Protein AF-A0A3L6QZG8-F1 (afdb_monomer)

Radius of gyration: 16.77 Å; Cα contacts (8 Å, |Δi|>4): 216; chains: 1; bounding box: 35×37×47 Å

Organism: Panicum miliaceum (NCBI:txid4540)

Secondary structure (DSSP, 8-state):
---SEEEETTEEEESS--B-----TT--EEEE---TT-TTHHHHHHHHHTT-TT--EEEETT----HHHHHHHHHHHHH-SS--EEEEEPP----TT-S-TT-PPPPPHHHHHHHHHHTTTT-TTS-S-EEEEESSPPP--HHHHHH-HHHHHHGGGGB---

Sequence (162 aa):
MNFHKIEIGETIFTDHPIIVKTLMPSLKTLAIEVSYTYEGYIDWIIQLLNLFPCLEALYIRVYRGHEWQHEMAKFLHGRSRVLKAMEFHRMRESDGGAKDHTITKPPSVEWVRKQQELLCLDSRASKDARFLFFRGQLPCNHWNICHHEWYTRKYYDEIYEV

Nearest PDB structures (foldseek):
  4k17-assembly1_A  TM=5.781E-01  e=5.509E+00  Mus musculus
  5ume-assembly2_B  TM=5.005E-01  e=8.728E+00  Haemophilus influenzae Rd KW20
  7sab-assembly1_B  TM=3.152E-01  e=9.955E+00  Rattus norvegicus

InterPro domains:
  IPR055411 F-box/LRR-repeat protein 15/At3g58940/PEG3-like, LRR domain [PF24758] (2-60)

Foldseek 3Di:
DDCQWDDDPNWIDGPDPTDDPAADQVAAEDEDEDDPPDLVCLVVVVSVVRSHLNHQEYEYQADPLDPSVLVSLLVCQVRHPRHQEYEYHHDQDPPVDDPDSDDRFFDDLVVVVVSCVSNVVVPPPRNNHDYWYFRHGDDPDPCCVPPPVVCVVCVCVRTDPD

pLDDT: mean 72.07, std 13.12, range [33.66, 89.12]

Mean predicted aligned error: 10.44 Å

Structure (mmCIF, N/CA/C/O backbone):
data_AF-A0A3L6QZG8-F1
#
_entry.id   AF-A0A3L6QZG8-F1
#
loop_
_atom_site.group_PDB
_atom_site.id
_atom_site.type_symbol
_atom_site.label_atom_id
_atom_site.label_alt_id
_atom_site.label_comp_id
_atom_site.label_asym_id
_atom_site.label_entity_id
_atom_site.label_seq_id
_atom_site.pdbx_PDB_ins_code
_atom_site.Cartn_x
_atom_site.Cartn_y
_atom_site.Cartn_z
_atom_site.occupancy
_atom_site.B_iso_or_equiv
_atom_site.auth_seq_id
_atom_site.auth_comp_id
_atom_site.auth_asym_id
_atom_site.auth_atom_id
_atom_site.pdbx_PDB_model_num
ATOM 1 N N . MET A 1 1 ? -6.869 18.173 -10.864 1.00 33.66 1 MET A N 1
ATOM 2 C CA . MET A 1 1 ? -8.013 18.016 -9.940 1.00 33.66 1 MET A CA 1
ATOM 3 C C . MET A 1 1 ? -7.554 18.571 -8.600 1.00 33.66 1 MET A C 1
ATOM 5 O O . MET A 1 1 ? -6.630 18.003 -8.042 1.00 33.66 1 MET A O 1
ATOM 9 N N . ASN A 1 2 ? -8.087 19.713 -8.153 1.00 41.22 2 ASN A N 1
ATOM 10 C CA . ASN A 1 2 ? -7.783 20.268 -6.829 1.00 41.22 2 ASN A CA 1
ATOM 11 C C . ASN A 1 2 ? -8.898 19.840 -5.877 1.00 41.22 2 ASN A C 1
ATOM 13 O O . ASN A 1 2 ? -10.003 20.380 -5.926 1.00 41.22 2 ASN A O 1
ATOM 17 N N . PHE A 1 3 ? -8.631 18.827 -5.060 1.00 52.88 3 PHE A N 1
ATOM 18 C CA . PHE A 1 3 ? -9.560 18.397 -4.024 1.00 52.88 3 PHE A CA 1
ATOM 19 C C . PHE A 1 3 ? -9.289 19.209 -2.756 1.00 52.88 3 PHE A C 1
ATOM 21 O O . PHE A 1 3 ? -8.542 18.772 -1.895 1.00 52.88 3 PHE A O 1
ATOM 28 N N . HIS A 1 4 ? -9.904 20.387 -2.641 1.00 59.03 4 HIS A N 1
ATOM 29 C CA . HIS A 1 4 ? -9.820 21.212 -1.422 1.00 59.03 4 HIS A CA 1
ATOM 30 C C . HIS A 1 4 ? -10.623 20.627 -0.248 1.00 59.03 4 HIS A C 1
ATOM 32 O O . HIS A 1 4 ? -10.534 21.109 0.884 1.00 59.03 4 HIS A O 1
ATOM 38 N N . LYS A 1 5 ? -11.460 19.615 -0.526 1.00 65.69 5 LYS A N 1
ATOM 39 C 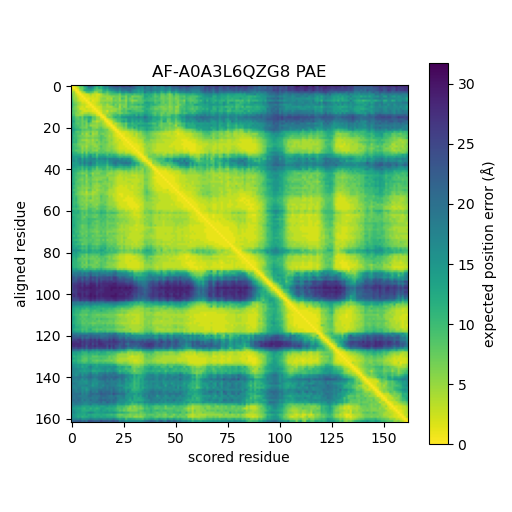CA . LYS A 1 5 ? -12.284 18.937 0.467 1.00 65.69 5 LYS A CA 1
ATOM 40 C C . LYS A 1 5 ? -12.608 17.504 0.048 1.00 65.69 5 LYS A C 1
ATOM 42 O O . LYS A 1 5 ? -13.112 17.293 -1.054 1.00 65.69 5 LYS A O 1
ATOM 47 N N . ILE A 1 6 ? -12.372 16.541 0.932 1.00 70.12 6 ILE A N 1
ATOM 48 C CA . ILE A 1 6 ? -12.942 15.186 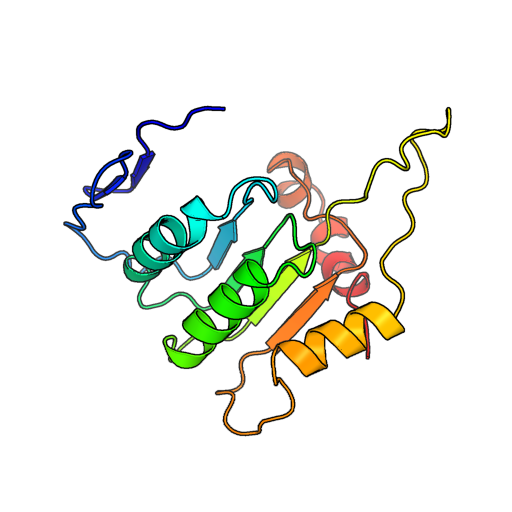0.856 1.00 70.12 6 ILE A CA 1
ATOM 49 C C . ILE A 1 6 ? -13.739 14.971 2.145 1.00 70.12 6 ILE A C 1
ATOM 51 O O . ILE A 1 6 ? -13.338 15.449 3.203 1.00 70.12 6 ILE A O 1
ATOM 55 N N . GLU A 1 7 ? -14.878 14.290 2.076 1.00 69.06 7 GLU A N 1
ATOM 56 C CA . GLU A 1 7 ? -15.676 13.931 3.252 1.00 69.06 7 GLU A CA 1
ATOM 57 C C . GLU A 1 7 ? -15.919 12.426 3.246 1.00 69.06 7 GLU A C 1
ATOM 59 O O . GLU A 1 7 ? -16.366 11.867 2.242 1.00 69.06 7 GLU A O 1
ATOM 64 N N . ILE A 1 8 ? -15.598 11.762 4.355 1.00 70.38 8 ILE A N 1
ATOM 65 C CA . ILE A 1 8 ? -15.866 10.337 4.547 1.00 70.38 8 ILE A CA 1
ATOM 66 C C . ILE A 1 8 ? -16.467 10.161 5.943 1.00 70.38 8 ILE A C 1
ATOM 68 O O . ILE A 1 8 ? -15.789 10.344 6.956 1.00 70.38 8 ILE A O 1
ATOM 72 N N . GLY A 1 9 ? -17.757 9.819 5.999 1.00 72.44 9 GLY A N 1
ATOM 73 C CA . GLY A 1 9 ? -18.514 9.851 7.251 1.00 72.44 9 GLY A CA 1
ATOM 74 C C . GLY A 1 9 ? -18.550 11.273 7.818 1.00 72.44 9 GLY A C 1
ATOM 75 O O . GLY A 1 9 ? -18.876 12.213 7.102 1.00 72.44 9 GLY A O 1
ATOM 76 N N . GLU A 1 10 ? -18.177 11.436 9.086 1.00 73.62 10 GLU A N 1
ATOM 77 C CA . GLU A 1 10 ? -18.061 12.753 9.734 1.00 73.62 10 GLU A CA 1
ATOM 78 C C . GLU A 1 10 ? -16.643 13.349 9.642 1.00 73.62 10 GLU A C 1
ATOM 80 O O . GLU A 1 10 ? -16.384 14.438 10.165 1.00 73.62 10 GLU A O 1
ATOM 85 N N . THR A 1 11 ? -15.708 12.639 8.999 1.00 68.44 11 THR A N 1
ATOM 86 C CA . THR A 1 11 ? -14.328 13.098 8.822 1.00 68.44 11 THR A CA 1
ATOM 87 C C . THR A 1 11 ? -14.220 13.958 7.570 1.00 68.44 11 THR A C 1
ATOM 89 O O . THR A 1 11 ? -14.585 13.537 6.471 1.00 68.44 11 THR A O 1
ATOM 92 N N . ILE A 1 12 ? -13.669 15.160 7.744 1.00 69.69 12 ILE A N 1
ATOM 93 C CA . ILE A 1 12 ? -13.458 16.135 6.675 1.00 69.69 12 ILE A CA 1
ATOM 94 C C . ILE A 1 12 ? -11.956 16.304 6.464 1.00 69.69 12 ILE A C 1
ATOM 96 O O . ILE A 1 12 ? -11.224 16.682 7.379 1.00 69.69 12 ILE A O 1
ATOM 100 N N . PHE A 1 13 ? -11.512 16.058 5.239 1.00 68.38 13 PHE A N 1
ATOM 101 C CA . PHE A 1 13 ? -10.160 16.323 4.775 1.00 68.38 13 PHE A CA 1
ATOM 102 C C . PHE A 1 13 ? -10.160 17.673 4.085 1.00 68.38 13 PHE A C 1
ATOM 104 O O . PHE A 1 13 ? -10.969 17.887 3.187 1.00 68.38 13 PHE A O 1
ATOM 111 N N . THR A 1 14 ? -9.264 18.563 4.477 1.00 69.38 14 THR A N 1
ATOM 112 C CA . THR A 1 14 ? -9.048 19.856 3.822 1.00 69.38 14 THR A CA 1
ATOM 113 C C . THR A 1 14 ? -7.553 20.049 3.583 1.00 69.38 14 THR A C 1
ATOM 115 O O . THR A 1 14 ? -6.748 19.203 3.970 1.00 69.38 14 THR A O 1
ATOM 118 N N . ASP A 1 15 ? -7.169 21.177 2.988 1.00 60.91 15 ASP A N 1
ATOM 119 C CA . ASP A 1 15 ? -5.760 21.575 2.824 1.00 60.91 15 ASP A CA 1
ATOM 120 C C . ASP A 1 15 ? -5.053 21.891 4.170 1.00 60.91 15 ASP A C 1
ATOM 122 O O . ASP A 1 15 ? -3.897 22.299 4.195 1.00 60.91 15 ASP A O 1
ATOM 126 N N . HIS A 1 16 ? -5.768 21.781 5.293 1.00 62.59 16 HIS A N 1
ATOM 127 C CA . HIS A 1 16 ? -5.350 22.117 6.659 1.00 62.59 16 HIS A CA 1
ATOM 128 C C . HIS A 1 16 ? -5.376 20.834 7.523 1.00 62.59 16 HIS A C 1
ATOM 130 O O . HIS A 1 16 ? -5.793 19.789 7.017 1.00 62.59 16 HIS A O 1
ATOM 136 N N . PRO A 1 17 ? -4.938 20.846 8.804 1.00 62.25 17 PRO A N 1
ATOM 137 C CA . PRO A 1 17 ? -4.858 19.625 9.608 1.00 62.25 17 PRO A CA 1
ATOM 138 C C . PRO A 1 17 ? -6.173 18.841 9.581 1.00 62.25 17 PRO A C 1
ATOM 140 O O . PRO A 1 17 ? -7.235 19.400 9.867 1.00 62.25 17 PRO A O 1
ATOM 143 N N . ILE A 1 18 ? -6.103 17.552 9.235 1.00 63.62 18 ILE A N 1
ATOM 144 C CA . ILE A 1 18 ? -7.292 16.704 9.146 1.00 63.62 18 ILE A CA 1
ATOM 145 C C . ILE A 1 18 ? -7.864 16.537 10.553 1.00 63.62 18 ILE A C 1
ATOM 147 O O . ILE A 1 18 ? -7.201 16.034 11.462 1.00 63.62 18 ILE A O 1
ATOM 151 N N . ILE A 1 19 ? -9.124 16.934 10.730 1.00 65.75 19 ILE A N 1
ATOM 152 C CA . ILE A 1 19 ? -9.849 16.712 11.980 1.00 65.75 19 ILE A CA 1
ATOM 153 C C . ILE A 1 19 ? -10.565 15.369 11.865 1.00 65.75 19 ILE A C 1
ATOM 155 O O . ILE A 1 19 ? -11.664 15.265 11.317 1.00 65.75 19 ILE A O 1
ATOM 159 N N . VAL A 1 20 ? -9.923 14.332 12.395 1.00 65.25 20 VAL A N 1
ATOM 160 C CA . VAL A 1 20 ? -10.507 12.994 12.511 1.00 65.25 20 VAL A CA 1
ATOM 161 C C . VAL A 1 20 ? -11.540 12.990 13.633 1.00 65.25 20 VAL A C 1
ATOM 163 O O . VAL A 1 20 ? -11.179 13.087 14.804 1.00 65.25 20 VAL A O 1
ATOM 166 N N . LYS A 1 21 ? -12.823 12.854 13.288 1.00 70.62 21 LYS A N 1
ATOM 167 C CA . LYS A 1 21 ? -13.908 12.724 14.279 1.00 70.62 21 LYS A CA 1
ATOM 168 C C . LYS A 1 21 ? -14.350 11.282 14.489 1.00 70.62 21 LYS A C 1
ATOM 170 O O . LYS A 1 21 ? -14.787 10.926 15.579 1.00 70.62 21 LYS A O 1
ATOM 175 N N . THR A 1 22 ? -14.185 10.442 13.469 1.00 75.56 22 THR A N 1
ATOM 176 C CA . THR A 1 22 ? -14.677 9.064 13.486 1.00 75.56 22 THR A CA 1
ATOM 177 C C . THR A 1 22 ? -13.658 8.141 12.833 1.00 75.56 22 THR A C 1
ATOM 179 O O . THR A 1 22 ? -13.228 8.375 11.703 1.00 75.56 22 THR A O 1
ATOM 182 N N . LEU A 1 23 ? -13.283 7.072 13.539 1.00 82.38 23 LEU A N 1
ATOM 183 C CA . LEU A 1 23 ? -12.534 5.963 12.951 1.00 82.38 23 LEU A CA 1
ATOM 184 C C . LEU A 1 23 ? -13.472 5.087 12.117 1.00 82.38 23 LEU A C 1
ATOM 186 O O . LEU A 1 23 ? -14.636 4.897 12.461 1.00 82.38 23 LEU A O 1
ATOM 190 N N . MET A 1 24 ? -12.942 4.491 11.057 1.00 81.69 24 MET A N 1
ATOM 191 C CA . MET A 1 24 ? -13.666 3.608 10.148 1.00 81.69 24 MET A CA 1
ATOM 192 C C . MET A 1 24 ? -13.058 2.200 10.167 1.00 81.69 24 MET A C 1
ATOM 194 O O . MET A 1 24 ? -12.350 1.808 9.237 1.00 81.69 24 MET A O 1
ATOM 198 N N . PRO A 1 25 ? -13.330 1.401 11.216 1.00 84.31 25 PRO A N 1
ATOM 199 C CA . PRO A 1 25 ? -12.797 0.044 11.339 1.00 84.31 25 PRO A CA 1
ATOM 200 C C . PRO A 1 25 ? -13.397 -0.940 10.321 1.00 84.31 25 PRO A C 1
ATOM 202 O O . PRO A 1 25 ? -12.889 -2.043 10.157 1.00 84.31 25 PRO A O 1
ATOM 205 N N . SER A 1 26 ? -14.480 -0.574 9.632 1.00 85.56 26 SER A N 1
ATOM 206 C CA . SER A 1 26 ? -15.094 -1.413 8.599 1.00 85.56 26 SER A CA 1
ATOM 207 C C . SER A 1 26 ? -14.317 -1.419 7.280 1.00 85.56 26 SER A C 1
ATOM 209 O O . SER A 1 26 ? -14.479 -2.355 6.495 1.00 85.56 26 SER A O 1
ATOM 211 N N . LEU A 1 27 ? -13.474 -0.411 7.019 1.00 85.81 27 LEU A N 1
ATOM 212 C CA . LEU A 1 27 ? -12.708 -0.347 5.779 1.00 85.81 27 LEU A CA 1
ATOM 213 C C . LEU A 1 27 ? -11.483 -1.265 5.860 1.00 85.81 27 LEU A C 1
ATOM 215 O O . LEU A 1 27 ? -10.532 -1.002 6.593 1.00 85.81 27 LEU A O 1
ATOM 219 N N . LYS A 1 28 ? -11.509 -2.334 5.062 1.00 88.00 28 LYS A N 1
ATOM 220 C CA . LYS A 1 28 ? -10.435 -3.336 4.992 1.00 88.00 28 LYS A CA 1
ATOM 221 C C . LYS A 1 28 ? -9.532 -3.182 3.778 1.00 88.00 28 LYS A C 1
ATOM 223 O O . LYS A 1 28 ? -8.380 -3.600 3.823 1.00 88.00 28 LYS A O 1
ATOM 228 N N . THR A 1 29 ? -10.049 -2.578 2.716 1.00 87.38 29 THR A N 1
ATOM 229 C CA . THR A 1 29 ? -9.365 -2.443 1.435 1.00 87.38 29 THR A CA 1
ATOM 230 C C . THR A 1 29 ? -9.431 -0.997 0.986 1.00 87.38 29 THR A C 1
ATOM 232 O O . THR A 1 29 ? -10.515 -0.418 0.926 1.00 87.38 29 THR A O 1
ATOM 235 N N . LEU A 1 30 ? -8.277 -0.427 0.656 1.00 86.12 30 LEU A N 1
ATOM 236 C CA . LEU A 1 30 ? -8.166 0.930 0.140 1.00 86.12 30 LEU A CA 1
ATOM 237 C C . LEU A 1 30 ? -7.305 0.921 -1.119 1.00 86.12 30 LEU A C 1
ATOM 239 O O . LEU A 1 30 ? -6.208 0.372 -1.113 1.00 86.12 30 LEU A O 1
AT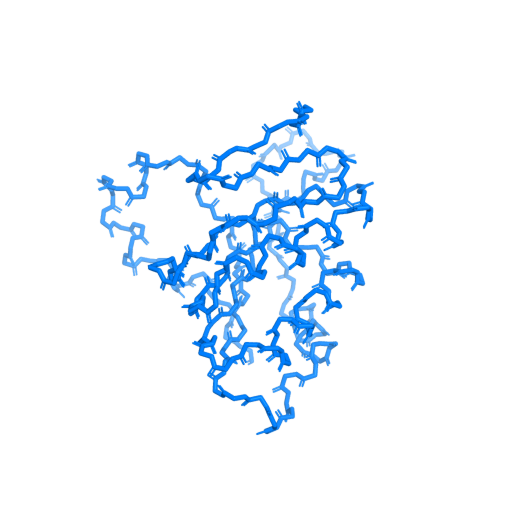OM 243 N N . ALA A 1 31 ? -7.782 1.562 -2.180 1.00 84.44 31 ALA A N 1
ATOM 244 C CA . ALA A 1 31 ? -6.979 1.852 -3.358 1.00 84.44 31 ALA A CA 1
ATOM 245 C C . ALA A 1 31 ? -6.731 3.356 -3.445 1.00 84.44 31 ALA A C 1
ATOM 247 O O . ALA A 1 31 ? -7.675 4.141 -3.373 1.00 84.44 31 ALA A O 1
ATOM 248 N N . ILE A 1 32 ? -5.468 3.748 -3.605 1.00 80.00 32 ILE A N 1
ATOM 249 C CA . ILE A 1 32 ? -5.055 5.141 -3.744 1.00 80.00 32 ILE A CA 1
ATOM 250 C C . ILE A 1 32 ? -4.308 5.359 -5.055 1.00 80.00 32 ILE A C 1
ATOM 252 O O . ILE A 1 32 ? -3.463 4.568 -5.486 1.00 80.00 32 ILE A O 1
ATOM 256 N N . GLU A 1 33 ? -4.617 6.483 -5.681 1.00 78.56 33 GLU A N 1
ATOM 257 C CA . GLU A 1 33 ? -3.831 7.065 -6.753 1.00 78.56 33 GLU A CA 1
ATOM 258 C C . GLU A 1 33 ? -3.245 8.364 -6.228 1.00 78.56 33 GLU A C 1
ATOM 260 O O . GLU A 1 33 ? -3.974 9.248 -5.786 1.00 78.56 33 GLU A O 1
ATOM 265 N N . VAL A 1 34 ? -1.922 8.453 -6.235 1.00 69.31 34 VAL A N 1
ATOM 266 C CA . VAL A 1 34 ? -1.203 9.603 -5.699 1.00 69.31 34 VAL A CA 1
ATOM 267 C C . VAL A 1 34 ? -0.379 10.184 -6.831 1.00 69.31 34 VAL A C 1
ATOM 269 O O . VAL A 1 34 ? 0.335 9.451 -7.520 1.00 69.31 34 VAL A O 1
ATOM 272 N N . SER A 1 35 ? -0.488 11.496 -7.031 1.00 67.50 35 SER A N 1
ATOM 273 C CA . SER A 1 35 ? 0.333 12.183 -8.020 1.00 67.50 35 SER A CA 1
ATOM 274 C C . SER A 1 35 ? 1.804 12.080 -7.624 1.00 67.50 35 SER A C 1
ATOM 276 O O . SER A 1 35 ? 2.187 12.479 -6.530 1.00 67.50 35 SER A O 1
ATOM 278 N N . TYR A 1 36 ? 2.641 11.574 -8.527 1.00 58.31 36 TYR A N 1
ATOM 279 C CA . TYR A 1 36 ? 4.081 11.408 -8.306 1.00 58.31 36 TYR A CA 1
ATOM 280 C C . TYR A 1 36 ? 4.862 12.733 -8.345 1.00 58.31 36 TYR A C 1
ATOM 282 O O . TYR A 1 36 ? 6.065 12.743 -8.113 1.00 58.31 36 TYR A O 1
ATOM 290 N N . THR A 1 37 ? 4.191 13.843 -8.659 1.00 56.88 37 THR A N 1
ATOM 291 C CA . THR A 1 37 ? 4.810 15.157 -8.869 1.00 56.88 37 THR A CA 1
ATOM 292 C C . THR A 1 37 ? 4.903 16.024 -7.613 1.00 56.88 37 THR A C 1
ATOM 294 O O . THR A 1 37 ? 5.458 17.114 -7.697 1.00 56.88 37 THR A O 1
ATOM 297 N N . TYR A 1 38 ? 4.359 15.589 -6.470 1.00 59.41 38 TYR A N 1
ATOM 298 C CA . TYR A 1 38 ? 4.304 16.398 -5.247 1.00 59.41 38 TYR A CA 1
ATOM 299 C C . TYR A 1 38 ? 4.541 15.541 -3.997 1.00 59.41 38 TYR A C 1
ATOM 301 O O . TYR A 1 38 ? 3.756 14.651 -3.683 1.00 59.41 38 TYR A O 1
ATOM 309 N N . GLU A 1 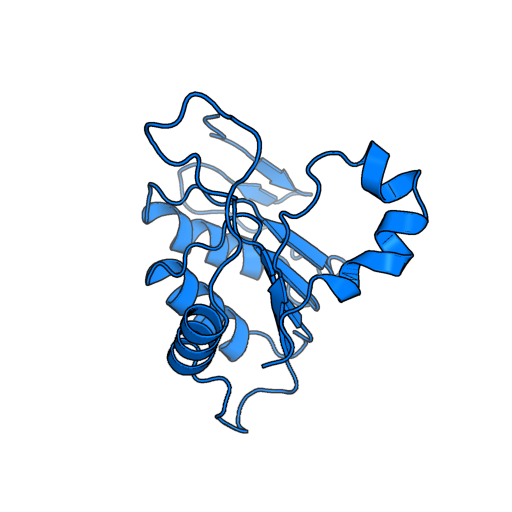39 ? 5.604 15.841 -3.252 1.00 57.75 39 GLU A N 1
ATOM 310 C CA . GLU A 1 39 ? 5.969 15.140 -2.007 1.00 57.75 39 GLU A CA 1
ATOM 311 C C . GLU A 1 39 ? 5.047 15.489 -0.823 1.00 57.75 39 GLU A C 1
ATOM 313 O O . GLU A 1 39 ? 4.968 14.743 0.150 1.00 57.75 39 GLU A O 1
ATOM 318 N N . GLY A 1 40 ? 4.277 16.579 -0.921 1.00 65.12 40 GLY A N 1
ATOM 319 C CA . GLY A 1 40 ? 3.398 17.067 0.150 1.00 65.12 40 GLY A CA 1
ATOM 320 C C . GLY A 1 40 ? 2.213 16.158 0.511 1.00 65.12 40 GLY A C 1
ATOM 321 O O . GLY A 1 40 ? 1.469 16.471 1.436 1.00 65.12 40 GLY A O 1
ATOM 322 N N . TYR A 1 41 ? 2.009 15.039 -0.192 1.00 69.31 41 TYR A N 1
ATOM 323 C CA . TYR A 1 41 ? 0.893 14.124 0.072 1.00 69.31 41 TYR A CA 1
ATOM 324 C C . TYR A 1 41 ? 1.189 13.062 1.132 1.00 69.31 41 TYR A C 1
ATOM 326 O O . TYR A 1 41 ? 0.247 12.418 1.587 1.00 69.31 41 TYR A O 1
ATOM 334 N N . ILE A 1 42 ? 2.445 12.862 1.549 1.00 70.94 42 ILE A N 1
ATOM 335 C CA . ILE A 1 42 ? 2.784 11.808 2.523 1.00 70.94 42 ILE A CA 1
ATOM 336 C C . ILE A 1 42 ? 2.020 12.016 3.830 1.00 70.94 42 ILE A C 1
ATOM 338 O O . ILE A 1 42 ? 1.339 11.101 4.285 1.00 70.94 42 ILE A O 1
ATOM 342 N N . ASP A 1 43 ? 2.077 13.222 4.39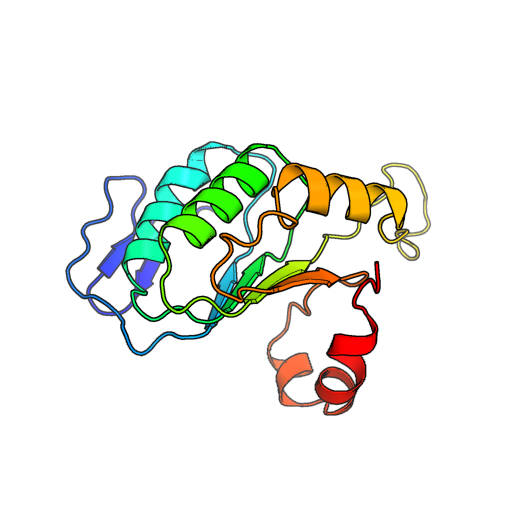9 1.00 73.19 43 ASP A N 1
ATOM 343 C CA . ASP A 1 43 ? 1.399 13.532 5.661 1.00 73.19 43 ASP A CA 1
ATOM 344 C C . ASP A 1 43 ? -0.114 13.358 5.539 1.00 73.19 43 ASP A C 1
ATOM 346 O O . ASP A 1 43 ? -0.760 12.816 6.438 1.00 73.19 43 ASP A O 1
ATOM 350 N N . TRP A 1 44 ? -0.672 13.754 4.395 1.00 73.88 44 TRP A N 1
ATOM 351 C CA . TRP A 1 44 ? -2.089 13.589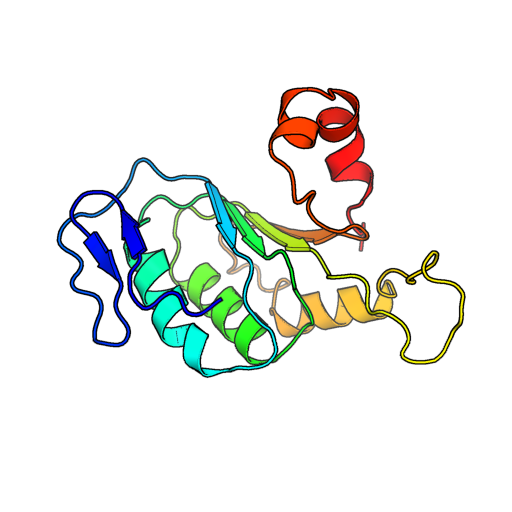 4.097 1.00 73.88 44 TRP A CA 1
ATOM 352 C C . TRP A 1 44 ? -2.485 12.110 4.018 1.00 73.88 44 TRP A C 1
ATOM 354 O O . TRP A 1 44 ? -3.476 11.695 4.617 1.00 73.88 44 TRP A O 1
ATOM 364 N N . ILE A 1 45 ? -1.680 11.286 3.344 1.00 75.31 45 ILE A N 1
ATOM 365 C CA . ILE A 1 45 ? -1.914 9.845 3.221 1.00 75.31 45 ILE A CA 1
ATOM 366 C C . ILE A 1 45 ? -1.735 9.146 4.572 1.00 75.31 45 ILE A C 1
ATOM 368 O O . ILE A 1 45 ? -2.553 8.307 4.940 1.00 75.31 45 ILE A O 1
ATOM 372 N N . ILE A 1 46 ? -0.716 9.506 5.352 1.00 75.81 46 ILE A N 1
ATOM 373 C CA . ILE A 1 46 ? -0.514 8.977 6.706 1.00 75.81 46 ILE A CA 1
ATOM 374 C C . ILE A 1 46 ? -1.724 9.299 7.590 1.00 75.81 46 ILE A C 1
ATOM 376 O O . ILE A 1 46 ? -2.223 8.423 8.302 1.00 75.81 46 ILE A O 1
ATOM 380 N N . GLN A 1 47 ? -2.230 10.532 7.530 1.00 75.38 47 GLN A N 1
ATOM 381 C CA . GLN A 1 47 ? -3.427 10.943 8.265 1.00 75.38 47 GLN A CA 1
ATOM 382 C C . GLN A 1 47 ? -4.681 10.200 7.784 1.00 75.38 47 GLN A C 1
ATOM 384 O O . GLN A 1 47 ? -5.446 9.719 8.619 1.00 75.38 47 GLN A O 1
ATOM 389 N N . LEU A 1 48 ? -4.859 10.021 6.472 1.00 76.69 48 LEU A N 1
ATOM 390 C CA . LEU A 1 48 ? -5.932 9.207 5.892 1.00 76.69 48 LEU A CA 1
ATOM 391 C C . LEU A 1 48 ? -5.888 7.769 6.417 1.00 76.69 48 LEU A C 1
ATOM 393 O O . LEU A 1 48 ? -6.907 7.215 6.816 1.00 76.69 48 LEU A O 1
ATOM 397 N N . LEU A 1 49 ? -4.705 7.168 6.473 1.00 78.31 49 LEU A N 1
ATOM 398 C CA . LEU A 1 49 ? -4.537 5.777 6.886 1.00 78.31 49 LEU A CA 1
ATOM 399 C C . LEU A 1 49 ? -4.751 5.577 8.391 1.00 78.31 49 LEU A C 1
ATOM 401 O O . LEU A 1 49 ? -5.139 4.487 8.810 1.00 78.31 49 LEU A O 1
ATOM 405 N N . ASN A 1 50 ? -4.621 6.630 9.205 1.00 78.50 50 ASN A N 1
ATOM 406 C CA . ASN A 1 50 ? -5.016 6.590 10.617 1.00 78.50 50 ASN A CA 1
ATOM 407 C C . ASN A 1 50 ? -6.527 6.418 10.826 1.00 78.50 50 ASN A C 1
ATOM 409 O O . ASN A 1 50 ? -6.936 5.995 11.907 1.00 78.50 50 ASN A O 1
ATOM 413 N N . LEU A 1 51 ? -7.353 6.698 9.816 1.00 79.81 51 LEU A N 1
ATOM 414 C CA . LEU A 1 51 ? -8.801 6.487 9.888 1.00 79.81 51 LEU A CA 1
ATOM 415 C C . LEU A 1 51 ? -9.200 5.025 9.794 1.00 79.81 51 LEU A C 1
ATOM 417 O O . LEU A 1 51 ? -10.302 4.674 10.208 1.00 79.81 51 LEU A O 1
ATOM 421 N N . PHE A 1 52 ? -8.329 4.181 9.246 1.00 85.50 52 PHE A N 1
ATOM 422 C CA . PHE A 1 52 ? -8.641 2.802 8.894 1.00 85.50 52 PHE A CA 1
ATOM 423 C C . PHE A 1 52 ? -7.817 1.850 9.764 1.00 85.50 52 PHE A C 1
ATOM 425 O O . PHE A 1 52 ? -6.887 1.202 9.281 1.00 85.50 52 PHE A O 1
ATOM 432 N N . PRO A 1 53 ? -8.136 1.735 11.069 1.00 83.00 53 PRO A N 1
ATOM 433 C CA . PRO A 1 53 ? -7.346 0.930 12.000 1.00 83.00 53 PRO A CA 1
ATOM 434 C C . PRO A 1 53 ? -7.331 -0.563 11.639 1.00 83.00 53 PRO A C 1
ATOM 436 O O . PRO A 1 53 ? -6.462 -1.297 12.104 1.00 83.00 53 PRO A O 1
ATOM 439 N N . CYS A 1 54 ? -8.282 -1.008 10.813 1.00 87.25 54 CYS A N 1
ATOM 440 C CA . CYS A 1 54 ? -8.426 -2.390 10.375 1.00 87.25 54 CYS A CA 1
ATOM 441 C C . CYS A 1 54 ? -8.070 -2.598 8.892 1.00 87.25 54 CYS A C 1
ATOM 443 O O . CYS A 1 54 ? -8.543 -3.559 8.289 1.00 87.25 54 CYS A O 1
ATOM 445 N N . LEU A 1 55 ? -7.266 -1.712 8.293 1.00 87.19 55 LEU A N 1
ATOM 446 C CA . LEU A 1 55 ? -6.878 -1.833 6.889 1.00 87.19 55 LEU A CA 1
ATOM 447 C C . LEU A 1 55 ? -6.016 -3.088 6.657 1.00 87.19 55 LEU A C 1
ATOM 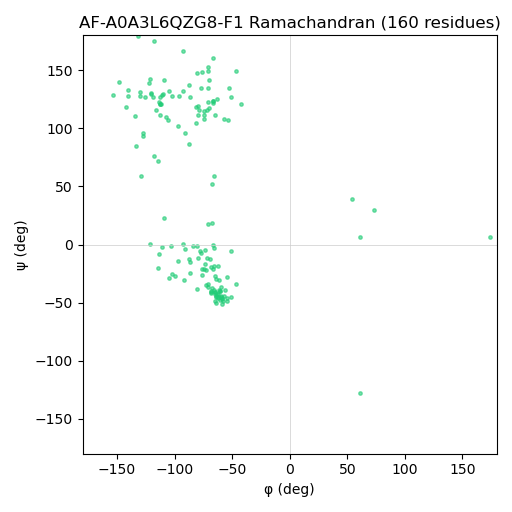449 O O . LEU A 1 55 ? -4.871 -3.170 7.107 1.00 87.19 55 LEU A O 1
ATOM 453 N N . GLU A 1 56 ? -6.578 -4.056 5.934 1.00 88.81 56 GLU A N 1
ATOM 454 C CA . GLU A 1 56 ? -5.953 -5.341 5.611 1.00 88.81 56 GLU A CA 1
ATOM 455 C C . GLU A 1 56 ? -5.199 -5.295 4.270 1.00 88.81 56 GLU A C 1
ATOM 457 O O . GLU A 1 56 ? -4.200 -5.999 4.113 1.00 88.81 56 GLU A O 1
ATOM 462 N N . ALA A 1 57 ? -5.641 -4.472 3.313 1.00 88.12 57 ALA A N 1
ATOM 463 C CA . ALA A 1 57 ? -5.033 -4.363 1.987 1.00 88.12 57 ALA A CA 1
ATOM 464 C C . ALA A 1 57 ? -4.970 -2.914 1.473 1.00 88.12 57 ALA A C 1
ATOM 466 O O . ALA A 1 57 ? -5.972 -2.192 1.500 1.00 88.12 57 ALA A O 1
ATOM 467 N N . LEU A 1 58 ? -3.806 -2.513 0.955 1.00 86.56 58 LEU A N 1
ATOM 468 C CA . LEU A 1 58 ? -3.591 -1.216 0.305 1.00 86.56 58 LEU A CA 1
ATOM 469 C C . LEU A 1 58 ? -3.125 -1.400 -1.142 1.00 86.56 58 LEU A C 1
ATOM 471 O O . LEU A 1 58 ? -2.144 -2.092 -1.390 1.00 86.56 58 LEU A O 1
ATOM 475 N N . TYR A 1 59 ? -3.777 -0.717 -2.077 1.00 87.19 59 TYR A N 1
ATOM 476 C CA . TYR A 1 59 ? -3.447 -0.734 -3.501 1.00 87.19 59 TYR A CA 1
ATOM 477 C C . TYR A 1 59 ? -2.922 0.640 -3.917 1.00 87.19 59 TYR A C 1
ATOM 479 O O . TYR A 1 59 ? -3.627 1.640 -3.792 1.00 87.19 59 TYR A O 1
ATOM 487 N N . ILE A 1 60 ? -1.701 0.704 -4.437 1.00 83.81 60 ILE A N 1
ATOM 488 C CA . ILE A 1 60 ? -1.060 1.933 -4.913 1.00 83.81 60 ILE A CA 1
ATOM 489 C C . ILE A 1 60 ? -1.025 1.888 -6.438 1.00 83.81 60 ILE A C 1
ATOM 491 O O . ILE A 1 60 ? -0.285 1.101 -7.023 1.00 83.81 60 ILE A O 1
ATOM 495 N N . ARG A 1 61 ? -1.825 2.739 -7.088 1.00 78.94 61 ARG A N 1
ATOM 496 C CA . ARG A 1 61 ? -2.065 2.690 -8.545 1.00 78.94 61 ARG A CA 1
ATOM 497 C C . ARG A 1 61 ? -0.926 3.226 -9.413 1.00 78.94 61 ARG A C 1
ATOM 499 O O . ARG A 1 61 ? -0.827 2.859 -10.582 1.00 78.94 61 ARG A O 1
ATOM 506 N N . VAL A 1 62 ? -0.119 4.135 -8.869 1.00 77.69 62 VAL A N 1
ATOM 507 C CA . VAL A 1 62 ? 0.936 4.861 -9.598 1.00 77.69 62 VAL A CA 1
ATOM 508 C C . VAL A 1 62 ? 2.246 4.739 -8.828 1.00 77.69 62 VAL A C 1
ATOM 510 O O . VAL A 1 62 ? 2.844 5.714 -8.375 1.00 77.69 62 VAL A O 1
ATOM 513 N N . TYR A 1 63 ? 2.689 3.502 -8.632 1.00 82.50 63 TYR A N 1
ATOM 514 C CA . TYR A 1 63 ? 3.969 3.236 -7.999 1.00 82.50 63 TYR A CA 1
ATOM 515 C C . TYR A 1 63 ? 5.116 3.421 -8.999 1.00 82.50 63 TYR A C 1
ATOM 517 O O . TYR A 1 63 ? 5.182 2.757 -10.035 1.00 82.50 63 TYR A O 1
ATOM 525 N N . ARG A 1 64 ? 6.013 4.353 -8.688 1.00 80.75 64 ARG A N 1
ATOM 526 C CA . ARG A 1 64 ? 7.187 4.741 -9.484 1.00 80.75 64 ARG A CA 1
ATOM 527 C C . ARG A 1 64 ? 8.500 4.383 -8.786 1.00 80.75 64 ARG A C 1
ATOM 529 O O . ARG A 1 64 ? 9.552 4.500 -9.405 1.00 80.75 64 ARG A O 1
ATOM 536 N N . GLY A 1 65 ? 8.440 3.945 -7.527 1.00 82.19 65 GLY A N 1
ATOM 537 C CA . GLY A 1 65 ? 9.624 3.695 -6.709 1.00 82.19 65 GLY A CA 1
ATOM 538 C C . GLY A 1 65 ? 10.304 4.980 -6.240 1.00 82.19 65 GLY A C 1
ATOM 539 O O . GLY A 1 65 ? 11.523 5.002 -6.100 1.00 82.19 65 GLY A O 1
ATOM 540 N N . HIS A 1 66 ? 9.539 6.062 -6.052 1.00 83.44 66 HIS A N 1
ATOM 541 C CA . HIS A 1 66 ? 10.063 7.267 -5.407 1.00 83.44 66 HIS A CA 1
ATOM 542 C C . HIS A 1 66 ? 10.282 7.015 -3.914 1.00 83.44 66 HIS A C 1
ATOM 544 O O . HIS A 1 66 ? 9.513 6.279 -3.297 1.00 83.44 66 HIS A O 1
ATOM 550 N N . GLU A 1 67 ? 11.276 7.688 -3.334 1.00 82.44 67 GLU A N 1
ATOM 551 C CA . GLU A 1 67 ? 11.651 7.554 -1.921 1.00 82.44 67 GLU A CA 1
ATOM 552 C C . GLU A 1 67 ? 10.448 7.707 -0.983 1.00 82.44 67 GLU A C 1
ATOM 554 O O . GLU A 1 67 ? 10.207 6.862 -0.125 1.00 82.44 67 GLU A O 1
ATOM 559 N N . TRP A 1 68 ? 9.596 8.706 -1.221 1.00 79.19 68 TRP A N 1
ATOM 560 C CA . TRP A 1 68 ? 8.398 8.905 -0.410 1.00 79.19 68 TRP A CA 1
ATOM 561 C C . TRP A 1 68 ? 7.410 7.726 -0.452 1.00 79.19 68 TRP A C 1
ATOM 563 O O . TRP A 1 68 ? 6.713 7.467 0.529 1.00 79.19 68 TRP A O 1
ATOM 573 N N . GLN A 1 69 ? 7.345 6.984 -1.564 1.00 82.56 69 GLN A N 1
ATOM 574 C CA . GLN A 1 69 ? 6.506 5.786 -1.678 1.00 82.56 69 GLN A CA 1
ATOM 575 C C . GLN A 1 69 ? 7.096 4.634 -0.866 1.00 82.56 69 GLN A C 1
ATOM 577 O O . GLN A 1 69 ? 6.340 3.847 -0.294 1.00 82.56 69 GLN A O 1
ATOM 582 N N . HIS A 1 70 ? 8.429 4.545 -0.796 1.00 84.94 70 HIS A N 1
ATOM 583 C CA . HIS A 1 70 ? 9.115 3.601 0.084 1.00 84.94 70 HIS A CA 1
ATOM 584 C C . HIS A 1 70 ? 8.851 3.929 1.544 1.00 84.94 70 HIS A C 1
ATOM 586 O O . HIS A 1 70 ? 8.449 3.042 2.291 1.00 84.94 70 HIS A O 1
ATOM 592 N N . GLU A 1 71 ? 9.008 5.188 1.940 1.00 81.69 71 GLU A N 1
ATOM 593 C CA . GLU A 1 71 ? 8.805 5.613 3.326 1.00 81.69 71 GLU A CA 1
ATOM 594 C C . GLU A 1 71 ? 7.349 5.455 3.768 1.00 81.69 71 GLU A C 1
ATOM 596 O O . GLU A 1 71 ? 7.082 4.921 4.844 1.00 81.69 71 GLU A O 1
ATOM 601 N N . MET A 1 72 ? 6.388 5.791 2.904 1.00 80.75 72 MET A N 1
ATOM 602 C CA . MET A 1 72 ? 4.970 5.526 3.152 1.00 80.75 72 MET A CA 1
ATOM 603 C C . MET A 1 72 ? 4.695 4.026 3.350 1.00 80.75 72 MET A C 1
ATOM 605 O O . MET A 1 72 ? 4.016 3.641 4.305 1.00 80.75 72 MET A O 1
ATOM 609 N N . ALA A 1 73 ? 5.228 3.166 2.476 1.00 83.50 73 ALA A N 1
ATOM 610 C CA . ALA A 1 73 ? 5.058 1.719 2.588 1.00 83.50 73 ALA A CA 1
ATOM 611 C C . ALA A 1 73 ? 5.717 1.167 3.865 1.00 83.50 73 ALA A C 1
ATOM 613 O O . ALA A 1 73 ? 5.083 0.429 4.616 1.00 83.50 73 ALA A O 1
ATOM 614 N N . LYS A 1 74 ? 6.947 1.576 4.191 1.00 82.44 74 LYS A N 1
ATOM 615 C CA . LYS A 1 74 ? 7.621 1.184 5.441 1.00 82.44 74 LYS A CA 1
ATOM 616 C C . LYS A 1 74 ? 6.838 1.636 6.674 1.00 82.44 74 LYS A C 1
ATOM 618 O O . LYS A 1 74 ? 6.628 0.843 7.594 1.00 82.44 74 LYS A O 1
ATOM 623 N N . PHE A 1 75 ? 6.355 2.879 6.682 1.00 79.19 75 PHE A N 1
ATOM 624 C CA . PHE A 1 75 ? 5.560 3.433 7.777 1.00 79.19 75 PHE A CA 1
ATOM 625 C C . PHE A 1 75 ? 4.301 2.600 8.033 1.00 79.19 75 PHE A C 1
ATOM 627 O O . PHE A 1 75 ? 4.021 2.201 9.167 1.00 79.19 75 PHE A O 1
ATOM 634 N N . LEU A 1 76 ? 3.552 2.290 6.976 1.00 78.50 76 LEU A N 1
ATOM 635 C CA . LEU A 1 76 ? 2.323 1.507 7.082 1.00 78.50 76 LEU A CA 1
ATOM 636 C C . LEU A 1 76 ? 2.566 0.080 7.525 1.00 78.50 76 LEU A C 1
ATOM 638 O O . LEU A 1 76 ? 1.802 -0.461 8.324 1.00 78.50 76 LEU A O 1
ATOM 642 N N . HIS A 1 77 ? 3.637 -0.510 7.018 1.00 80.19 77 HIS A N 1
ATOM 643 C CA . HIS A 1 77 ? 4.039 -1.846 7.385 1.00 80.19 77 HIS A CA 1
ATOM 644 C C . HIS A 1 77 ? 4.390 -1.942 8.875 1.00 80.19 77 HIS A C 1
ATOM 646 O O . HIS A 1 77 ? 3.899 -2.826 9.578 1.00 80.19 77 HIS A O 1
ATOM 652 N N . GLY A 1 78 ? 5.164 -0.983 9.392 1.00 78.31 78 GLY A N 1
ATOM 653 C CA . GLY A 1 78 ? 5.503 -0.924 10.813 1.00 78.31 78 GLY A CA 1
ATOM 654 C C . GLY A 1 78 ? 4.284 -0.674 11.707 1.00 78.31 78 GLY A C 1
ATOM 655 O O . GLY A 1 78 ? 4.138 -1.297 12.767 1.00 78.31 78 GLY A O 1
ATOM 656 N N . ARG A 1 79 ? 3.380 0.213 11.273 1.00 75.62 79 ARG A N 1
ATOM 657 C CA . ARG A 1 79 ? 2.228 0.663 12.068 1.00 75.62 79 ARG A CA 1
ATOM 658 C C . ARG A 1 79 ? 1.061 -0.319 12.058 1.00 75.62 79 ARG A C 1
ATOM 660 O O . ARG A 1 79 ? 0.407 -0.490 13.089 1.00 75.62 79 ARG A O 1
ATOM 667 N N . SER A 1 80 ? 0.782 -0.963 10.930 1.00 75.31 80 SER A N 1
ATOM 668 C CA . SER A 1 80 ? -0.363 -1.860 10.833 1.00 75.31 80 SER A CA 1
ATOM 669 C C . SER A 1 80 ? -0.075 -3.205 11.501 1.00 75.31 80 SER A C 1
ATOM 671 O O . SER A 1 80 ? 0.991 -3.804 11.358 1.00 75.31 80 SER A O 1
ATOM 673 N N . ARG A 1 81 ? -1.037 -3.683 12.292 1.00 76.50 81 ARG A N 1
ATOM 674 C CA . ARG A 1 81 ? -1.002 -5.027 12.895 1.00 76.50 81 ARG A CA 1
ATOM 675 C C . ARG A 1 81 ? -1.799 -6.051 12.096 1.00 76.50 81 ARG A C 1
ATOM 677 O O . ARG A 1 81 ? -1.666 -7.236 12.359 1.00 76.50 81 ARG A O 1
ATOM 684 N N . VAL A 1 82 ? -2.638 -5.587 11.174 1.00 82.81 82 VAL A N 1
ATOM 685 C CA . VAL A 1 82 ? -3.597 -6.422 10.437 1.00 82.81 82 VAL A CA 1
ATOM 686 C C . VAL A 1 82 ? -3.391 -6.365 8.929 1.00 82.81 82 VAL A C 1
ATOM 688 O O . VAL A 1 82 ? -4.144 -6.992 8.189 1.00 82.81 82 VAL A O 1
ATOM 691 N N . LEU A 1 83 ? -2.397 -5.603 8.468 1.00 85.00 83 LEU A N 1
ATOM 692 C CA . LEU A 1 83 ? -2.092 -5.501 7.055 1.00 85.00 83 LEU A CA 1
ATOM 693 C C . LEU A 1 83 ? -1.572 -6.841 6.542 1.00 85.00 83 LEU A C 1
ATOM 695 O O . LEU A 1 83 ? -0.573 -7.358 7.030 1.00 85.00 83 LEU A O 1
ATOM 699 N N . LYS A 1 84 ? -2.250 -7.363 5.527 1.00 87.19 84 LYS A N 1
ATOM 700 C CA . LYS A 1 84 ? -1.945 -8.627 4.857 1.00 87.19 84 LYS A CA 1
ATOM 701 C C . LYS A 1 84 ? -1.299 -8.408 3.498 1.00 87.19 84 LYS A C 1
ATOM 703 O O . LYS A 1 84 ? -0.555 -9.274 3.044 1.00 87.19 84 LYS A O 1
ATOM 708 N N . ALA A 1 85 ? -1.604 -7.293 2.831 1.00 88.12 85 ALA A N 1
ATOM 709 C CA . ALA A 1 85 ? -1.077 -7.012 1.503 1.00 88.12 85 ALA A CA 1
ATOM 710 C C . ALA A 1 85 ? -0.867 -5.514 1.232 1.00 88.12 85 ALA A C 1
ATOM 712 O O . ALA A 1 85 ? -1.714 -4.683 1.562 1.00 88.12 85 ALA A O 1
ATOM 713 N N . MET A 1 86 ? 0.235 -5.190 0.558 1.00 88.12 86 MET A N 1
ATOM 714 C CA . MET A 1 86 ? 0.396 -3.957 -0.209 1.00 88.12 86 MET A CA 1
ATOM 715 C C . MET A 1 86 ? 0.627 -4.308 -1.671 1.00 88.12 86 MET A C 1
ATOM 717 O O . MET A 1 86 ? 1.525 -5.084 -1.993 1.00 88.12 86 MET A O 1
ATOM 721 N N . GLU A 1 87 ? -0.171 -3.726 -2.552 1.00 89.12 87 GLU A N 1
ATOM 722 C CA . GLU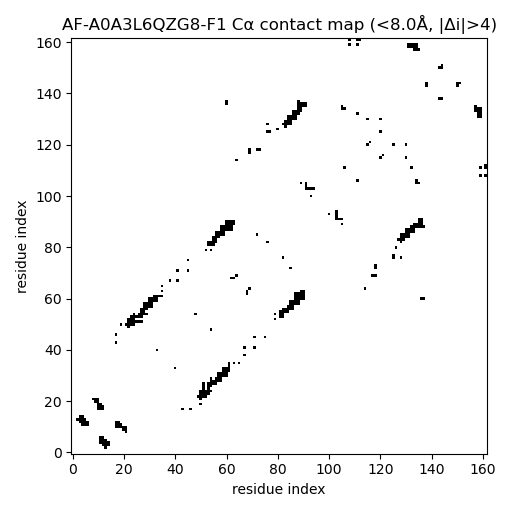 A 1 87 ? -0.106 -3.973 -3.983 1.00 89.12 87 GLU A CA 1
ATOM 723 C C . GLU A 1 87 ? 0.378 -2.727 -4.720 1.00 89.12 87 GLU A C 1
ATOM 725 O O . GLU A 1 87 ? -0.240 -1.662 -4.657 1.00 89.12 87 GLU A O 1
ATOM 730 N N . PHE A 1 88 ? 1.485 -2.867 -5.440 1.00 87.56 88 PHE A N 1
ATOM 731 C CA . PHE A 1 88 ? 2.138 -1.801 -6.185 1.00 87.56 88 PHE A CA 1
ATOM 732 C C . PHE A 1 88 ? 1.881 -1.993 -7.673 1.00 87.56 88 PHE A C 1
ATOM 734 O O . PHE A 1 88 ? 2.447 -2.872 -8.327 1.00 87.56 88 PHE A O 1
ATOM 741 N N . HIS A 1 89 ? 1.026 -1.133 -8.209 1.00 84.00 89 HIS A N 1
ATOM 742 C CA . HIS A 1 89 ? 0.686 -1.081 -9.622 1.00 84.00 89 HIS A CA 1
ATOM 743 C C . HIS A 1 89 ? 1.448 0.083 -10.245 1.00 84.00 89 HIS A C 1
ATOM 745 O O . HIS A 1 89 ? 1.416 1.205 -9.731 1.00 84.00 89 HIS A O 1
ATOM 751 N N . ARG A 1 90 ? 2.175 -0.160 -11.340 1.00 74.31 90 ARG A N 1
ATOM 752 C CA . ARG A 1 90 ? 2.917 0.905 -12.025 1.00 74.31 90 ARG A CA 1
ATOM 753 C C . ARG A 1 90 ? 2.066 1.518 -13.124 1.00 74.31 90 ARG A C 1
ATOM 755 O O . ARG A 1 90 ? 1.544 0.831 -14.000 1.00 74.31 90 ARG A O 1
ATOM 762 N N . MET A 1 91 ? 2.023 2.847 -13.148 1.00 61.78 91 MET A N 1
ATOM 763 C CA . MET A 1 91 ? 1.508 3.561 -14.305 1.00 61.78 91 MET A CA 1
ATOM 764 C C . MET A 1 91 ? 2.493 3.412 -15.467 1.00 61.78 91 MET A C 1
ATOM 766 O O . MET A 1 91 ? 3.633 3.872 -15.399 1.00 61.78 91 MET A O 1
ATOM 770 N N . ARG A 1 92 ? 2.043 2.782 -16.549 1.00 58.53 92 ARG A N 1
ATOM 771 C CA . ARG A 1 92 ? 2.696 2.802 -17.860 1.00 58.53 92 ARG A CA 1
ATOM 772 C C . ARG A 1 92 ? 3.186 4.233 -18.196 1.00 58.53 92 ARG A C 1
ATOM 774 O O . ARG A 1 92 ? 2.399 5.172 -18.148 1.00 58.53 92 ARG A O 1
ATOM 781 N N . GLU A 1 93 ? 4.492 4.425 -18.418 1.00 51.34 93 GLU A N 1
ATOM 782 C CA . GLU A 1 93 ? 5.079 5.718 -18.838 1.00 51.34 93 GLU A CA 1
ATOM 783 C C . GLU A 1 93 ? 4.853 5.930 -20.317 1.00 51.34 93 GLU A C 1
ATOM 785 O O . GLU A 1 93 ? 5.445 5.193 -21.086 1.00 51.34 93 GLU A O 1
ATOM 790 N N . SER A 1 94 ? 4.096 6.940 -20.745 1.00 50.97 94 SER A N 1
ATOM 791 C CA . SER A 1 94 ? 4.223 7.366 -22.140 1.00 50.97 94 SER A CA 1
ATOM 792 C C . SER A 1 94 ? 5.683 7.744 -22.380 1.00 50.97 94 SER A C 1
ATOM 794 O O . SER A 1 94 ? 6.182 8.734 -21.847 1.00 50.97 94 SER A O 1
ATOM 796 N N . ASP A 1 95 ? 6.372 6.897 -23.126 1.00 43.22 95 ASP A N 1
ATOM 797 C CA . ASP A 1 95 ? 7.678 7.127 -23.691 1.00 43.22 95 ASP A CA 1
ATOM 798 C C . ASP A 1 95 ? 7.585 8.432 -24.474 1.00 43.22 95 ASP A C 1
ATOM 800 O O . ASP A 1 95 ? 6.889 8.526 -25.484 1.00 43.22 95 ASP A O 1
ATOM 804 N N . GLY A 1 96 ? 8.194 9.480 -23.916 1.00 46.03 96 GLY A N 1
ATOM 805 C CA . GLY A 1 96 ? 8.043 10.876 -24.325 1.00 46.03 96 GLY A CA 1
ATOM 806 C C . GLY A 1 96 ? 8.618 11.202 -25.705 1.00 46.03 96 GLY A C 1
ATOM 807 O O . GLY A 1 96 ? 9.399 12.138 -25.834 1.00 46.03 96 GLY A O 1
ATOM 808 N N . GLY A 1 97 ? 8.254 10.452 -26.743 1.00 45.28 97 GLY A N 1
ATOM 809 C CA . GLY A 1 97 ? 8.756 10.661 -28.093 1.00 45.28 97 GLY A CA 1
ATOM 810 C C . GLY A 1 97 ? 8.371 9.634 -29.158 1.00 45.28 97 GLY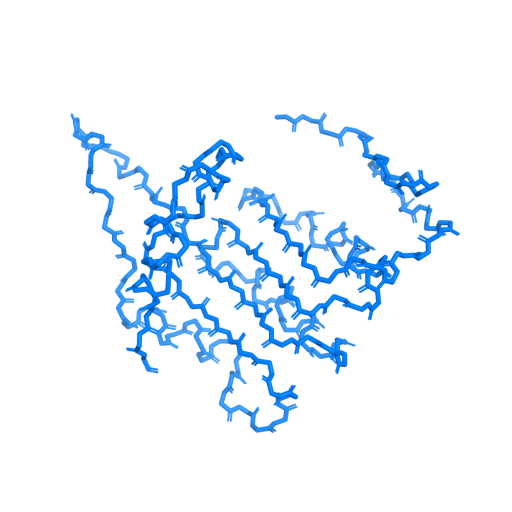 A C 1
ATOM 811 O O . GLY A 1 97 ? 8.876 9.764 -30.271 1.00 45.28 97 GLY A O 1
ATOM 812 N N . ALA A 1 98 ? 7.504 8.648 -28.907 1.00 44.03 98 ALA A N 1
ATOM 813 C CA . ALA A 1 98 ? 7.073 7.718 -29.956 1.00 44.03 98 ALA A CA 1
ATOM 814 C C . ALA A 1 98 ? 5.604 7.938 -30.343 1.00 44.03 98 ALA A C 1
ATOM 816 O O . ALA A 1 98 ? 4.707 7.965 -29.505 1.00 44.03 98 ALA A O 1
ATOM 817 N N . LYS A 1 99 ? 5.354 8.070 -31.651 1.00 45.62 99 LYS A N 1
ATOM 818 C CA . LYS A 1 99 ? 4.026 8.209 -32.280 1.00 45.62 99 LYS A CA 1
ATOM 819 C C . LYS A 1 99 ? 3.155 6.943 -32.177 1.00 45.62 99 LYS A C 1
ATOM 821 O O . LYS A 1 99 ? 2.213 6.795 -32.947 1.00 45.62 99 LYS A O 1
ATOM 826 N N . ASP A 1 100 ? 3.472 6.037 -31.260 1.00 44.69 100 ASP A N 1
ATOM 827 C CA . ASP A 1 100 ? 2.765 4.779 -31.080 1.00 44.69 100 ASP A CA 1
ATOM 828 C C . ASP A 1 100 ? 2.354 4.639 -29.613 1.00 44.69 100 ASP A C 1
ATOM 830 O O . ASP A 1 100 ? 3.113 4.212 -28.750 1.00 44.69 100 ASP A O 1
ATOM 834 N N . HIS A 1 101 ? 1.134 5.072 -29.311 1.00 47.12 101 HIS A N 1
ATOM 835 C CA . HIS A 1 101 ? 0.579 5.160 -27.959 1.00 47.12 101 HIS A CA 1
ATOM 836 C C . HIS A 1 101 ? 0.269 3.792 -27.320 1.00 47.12 101 HIS A C 1
ATOM 838 O O . HIS A 1 101 ? -0.529 3.718 -26.384 1.00 47.12 101 HIS A O 1
ATOM 844 N N . THR A 1 102 ? 0.826 2.696 -27.839 1.00 44.88 102 THR A N 1
ATOM 845 C CA . THR A 1 102 ? 0.270 1.358 -27.614 1.00 44.88 102 THR A CA 1
ATOM 846 C C . THR A 1 102 ? 1.151 0.411 -26.806 1.00 44.88 102 THR A C 1
ATOM 848 O O . THR A 1 102 ? 0.603 -0.515 -26.205 1.00 44.88 102 THR A O 1
ATOM 851 N N . ILE A 1 103 ? 2.469 0.624 -26.683 1.00 49.12 103 ILE A N 1
ATOM 852 C CA . ILE A 1 103 ? 3.332 -0.356 -25.994 1.00 49.12 103 ILE A CA 1
ATOM 853 C C . ILE A 1 103 ? 4.276 0.300 -25.002 1.00 49.12 103 ILE A C 1
ATOM 855 O O . ILE A 1 103 ? 5.463 0.521 -25.219 1.00 49.12 103 ILE A O 1
ATOM 859 N N . THR A 1 104 ? 3.724 0.501 -23.821 1.00 56.78 104 THR A N 1
ATOM 860 C CA . THR A 1 104 ? 4.479 0.818 -22.626 1.00 56.78 104 THR A CA 1
ATOM 861 C C . THR A 1 104 ? 5.054 -0.449 -22.016 1.00 56.78 104 THR A C 1
ATOM 863 O O . THR A 1 104 ? 4.305 -1.353 -21.637 1.00 56.78 104 THR A O 1
ATOM 866 N N . LYS A 1 105 ? 6.385 -0.536 -21.928 1.00 67.38 105 LYS A N 1
ATOM 867 C CA . LYS A 1 105 ? 7.056 -1.722 -21.386 1.00 67.38 105 LYS A CA 1
ATOM 868 C C . LYS A 1 105 ? 6.838 -1.817 -19.868 1.00 67.38 105 LYS A C 1
ATOM 870 O O . LYS A 1 105 ? 6.969 -0.805 -19.174 1.00 67.38 105 LYS A O 1
ATOM 875 N N . PRO A 1 106 ? 6.496 -3.005 -19.341 1.00 72.31 106 PRO A N 1
ATOM 876 C CA . PRO A 1 106 ? 6.407 -3.211 -17.902 1.00 72.31 106 PRO A CA 1
ATOM 877 C C . PRO A 1 106 ? 7.810 -3.101 -17.262 1.00 72.31 106 PRO A C 1
ATOM 879 O O . PRO A 1 106 ? 8.813 -3.202 -17.978 1.00 72.31 106 PRO A O 1
ATOM 882 N N . PRO A 1 107 ? 7.911 -2.866 -15.938 1.00 76.62 107 PRO A N 1
ATOM 883 C CA . PRO A 1 107 ? 9.188 -2.905 -15.220 1.00 76.62 107 PRO A CA 1
ATOM 884 C C . PRO A 1 107 ? 10.052 -4.131 -15.552 1.00 76.62 107 PRO A C 1
ATOM 886 O O . PRO A 1 107 ? 9.543 -5.217 -15.809 1.00 76.62 107 PRO A O 1
ATOM 889 N N . SER A 1 108 ? 11.377 -4.001 -15.500 1.00 84.44 108 SER A N 1
ATOM 890 C CA . SER A 1 108 ? 12.222 -5.198 -15.513 1.00 84.44 108 SER A CA 1
ATOM 891 C C . SER A 1 108 ? 12.102 -5.944 -14.179 1.00 84.44 108 SER A C 1
ATOM 893 O O . SER A 1 108 ? 11.873 -5.335 -13.132 1.00 84.44 108 SER A O 1
ATOM 895 N N . VAL A 1 109 ? 12.312 -7.264 -14.202 1.00 86.50 109 VAL A N 1
ATOM 896 C CA . VAL A 1 109 ? 12.382 -8.089 -12.981 1.00 86.50 109 VAL A CA 1
ATOM 897 C C . VAL A 1 109 ? 13.462 -7.564 -12.027 1.00 86.50 109 VAL A C 1
ATOM 899 O O . VAL A 1 109 ? 13.239 -7.484 -10.826 1.00 86.50 109 VAL A O 1
ATOM 902 N N . GLU A 1 110 ? 14.606 -7.124 -12.558 1.00 88.38 110 GLU A N 1
ATOM 903 C CA . GLU A 1 110 ? 15.691 -6.510 -11.777 1.00 88.38 110 GLU A CA 1
ATOM 904 C C . GLU A 1 110 ? 15.248 -5.240 -11.047 1.00 88.38 110 GLU A C 1
ATOM 906 O O . GLU A 1 110 ? 15.605 -5.028 -9.888 1.00 88.38 110 GLU A O 1
ATOM 911 N N . TRP A 1 111 ? 14.438 -4.400 -11.700 1.00 86.94 111 TRP A N 1
ATOM 912 C CA . TRP A 1 111 ? 13.892 -3.214 -11.055 1.00 86.94 111 TRP A CA 1
ATOM 913 C C . TRP A 1 111 ? 12.987 -3.603 -9.886 1.00 86.94 111 TRP A C 1
ATOM 915 O O . TRP A 1 111 ? 13.107 -3.007 -8.819 1.00 86.94 111 TRP A O 1
ATOM 925 N N . VAL A 1 112 ? 12.135 -4.622 -10.058 1.00 86.62 112 VAL A N 1
ATOM 926 C CA . VAL A 1 112 ? 11.253 -5.133 -8.994 1.00 86.62 112 VAL A CA 1
ATOM 927 C C . VAL A 1 112 ? 12.064 -5.676 -7.817 1.00 86.62 112 VAL A C 1
ATOM 929 O O . VAL A 1 112 ? 11.779 -5.286 -6.687 1.00 86.62 112 VAL A O 1
ATOM 932 N N . ARG A 1 113 ? 13.123 -6.461 -8.069 1.00 86.44 113 ARG A N 1
ATOM 933 C CA . ARG A 1 113 ? 14.049 -6.931 -7.016 1.00 86.44 113 ARG A CA 1
ATOM 934 C C . ARG A 1 113 ? 14.610 -5.774 -6.206 1.00 86.44 113 ARG A C 1
ATOM 936 O O . ARG A 1 113 ? 14.500 -5.759 -4.986 1.00 86.44 113 ARG A O 1
ATOM 943 N N . LYS A 1 114 ? 15.103 -4.740 -6.890 1.00 88.88 114 LYS A N 1
ATOM 944 C CA . LYS A 1 114 ? 15.623 -3.541 -6.227 1.00 88.88 114 LYS A CA 1
ATOM 945 C C . LYS A 1 114 ? 14.563 -2.836 -5.370 1.00 88.88 114 LYS A C 1
ATOM 947 O O . LYS A 1 114 ? 14.889 -2.307 -4.313 1.00 88.88 114 LYS A O 1
ATOM 952 N N . GLN A 1 115 ? 13.298 -2.803 -5.800 1.00 87.19 115 GLN A N 1
ATOM 953 C CA . GLN A 1 115 ? 12.223 -2.238 -4.972 1.00 87.19 115 GLN A CA 1
ATOM 954 C C . GLN A 1 115 ? 11.944 -3.094 -3.733 1.00 87.19 115 GLN A C 1
ATOM 956 O O . GLN A 1 115 ? 11.741 -2.541 -2.654 1.00 87.19 115 GLN A O 1
ATOM 961 N N . GLN A 1 116 ? 11.953 -4.423 -3.869 1.00 85.25 116 GLN A N 1
ATOM 962 C CA . GLN A 1 116 ? 11.776 -5.343 -2.743 1.00 85.25 116 GLN A CA 1
ATOM 963 C C . GLN A 1 116 ? 12.902 -5.190 -1.707 1.00 85.25 116 GLN A C 1
ATOM 965 O O . GLN A 1 116 ? 12.620 -5.095 -0.510 1.00 85.25 116 GLN A O 1
ATOM 970 N N . GLU A 1 117 ? 14.150 -5.059 -2.166 1.00 85.44 117 GLU A N 1
ATOM 971 C CA . GLU A 1 117 ? 15.317 -4.781 -1.318 1.00 85.44 117 GLU A CA 1
ATOM 972 C C . GLU A 1 117 ? 15.170 -3.449 -0.563 1.00 85.44 117 GLU A C 1
ATOM 974 O O . GLU A 1 117 ? 15.350 -3.400 0.652 1.00 85.44 117 GLU A O 1
ATOM 979 N N . LEU A 1 118 ? 14.786 -2.367 -1.255 1.00 86.38 118 LEU A N 1
ATOM 980 C CA . LEU A 1 118 ? 14.609 -1.034 -0.652 1.00 86.38 118 LEU A CA 1
ATOM 981 C C . LEU A 1 118 ? 13.488 -0.978 0.393 1.00 86.38 118 LEU A C 1
ATOM 983 O O . LEU A 1 118 ? 13.543 -0.178 1.331 1.00 86.38 118 LEU A O 1
ATOM 987 N N . LEU A 1 119 ? 12.464 -1.813 0.232 1.00 80.62 119 LEU A N 1
ATOM 988 C CA . LEU A 1 119 ? 11.381 -1.969 1.200 1.00 80.62 119 LEU A CA 1
ATOM 989 C C . LEU A 1 119 ? 11.770 -2.885 2.375 1.00 80.62 119 LEU A C 1
ATOM 991 O O . LEU A 1 119 ? 10.975 -3.035 3.302 1.00 80.62 119 LEU A O 1
ATOM 995 N N . CYS A 1 120 ? 12.987 -3.443 2.374 1.00 72.56 120 CYS A N 1
ATOM 996 C CA . CYS A 1 120 ? 13.522 -4.340 3.400 1.00 72.56 120 CYS A CA 1
ATOM 997 C C . CYS A 1 120 ? 12.615 -5.554 3.673 1.00 72.56 120 CYS A C 1
ATOM 999 O O . CYS A 1 120 ? 12.454 -5.973 4.823 1.00 72.56 120 CYS A O 1
ATOM 1001 N N . LEU A 1 121 ? 12.014 -6.116 2.620 1.00 62.88 121 LEU A N 1
ATOM 1002 C CA . LEU A 1 121 ? 11.011 -7.184 2.731 1.00 62.88 121 LEU A CA 1
ATOM 1003 C C . LEU A 1 121 ? 11.563 -8.525 3.224 1.00 62.88 121 LEU A C 1
ATOM 1005 O O . LEU A 1 121 ? 10.800 -9.338 3.738 1.00 62.88 121 LEU A O 1
ATOM 1009 N N . ASP A 1 122 ? 12.876 -8.731 3.133 1.00 52.53 122 ASP A N 1
ATOM 1010 C CA . ASP A 1 122 ? 13.548 -9.960 3.578 1.00 52.53 122 ASP A CA 1
ATOM 1011 C C . ASP A 1 122 ? 13.747 -10.026 5.102 1.00 52.53 122 ASP A C 1
ATOM 1013 O O . ASP A 1 122 ? 14.177 -11.038 5.663 1.00 52.53 122 ASP A O 1
ATOM 1017 N N . SER A 1 123 ? 13.409 -8.949 5.814 1.00 53.22 123 SER A N 1
ATOM 1018 C CA . SER A 1 123 ? 13.376 -8.946 7.268 1.00 53.22 123 SER A CA 1
ATOM 1019 C C . SER A 1 123 ? 12.148 -9.715 7.757 1.00 53.22 123 SER A C 1
ATOM 1021 O O . SER A 1 123 ? 11.019 -9.228 7.721 1.00 53.22 123 SER A O 1
ATOM 1023 N N . ARG A 1 124 ? 12.387 -10.907 8.315 1.00 47.25 124 ARG A N 1
ATOM 1024 C CA . ARG A 1 124 ? 11.420 -11.779 9.020 1.00 47.25 124 ARG A CA 1
ATOM 1025 C C . ARG A 1 124 ? 10.604 -11.077 10.129 1.00 47.25 124 ARG A C 1
ATOM 1027 O O . ARG A 1 124 ? 9.720 -11.690 10.715 1.00 47.25 124 ARG A O 1
ATOM 1034 N N . ALA A 1 125 ? 10.904 -9.812 10.443 1.00 46.78 125 ALA A N 1
ATOM 1035 C CA . ALA A 1 125 ? 10.114 -8.955 11.329 1.00 46.78 125 ALA A CA 1
ATOM 1036 C C . ALA A 1 125 ? 8.840 -8.386 10.667 1.00 46.78 125 ALA A C 1
ATOM 1038 O O . ALA A 1 125 ? 8.011 -7.778 11.349 1.00 46.78 125 ALA A O 1
ATOM 1039 N N . SER A 1 126 ? 8.667 -8.589 9.360 1.00 50.00 126 SER A N 1
ATOM 1040 C CA . SER A 1 126 ? 7.434 -8.279 8.648 1.00 50.00 126 SER A CA 1
ATOM 1041 C C . SER A 1 126 ? 6.330 -9.269 9.025 1.00 50.00 126 SER A C 1
ATOM 1043 O O . SER A 1 126 ? 6.441 -10.465 8.785 1.00 50.00 126 SER A O 1
ATOM 1045 N N . LYS A 1 127 ? 5.269 -8.764 9.661 1.00 58.59 127 LYS A N 1
ATOM 1046 C CA . LYS A 1 127 ? 4.106 -9.489 10.211 1.00 58.59 127 LYS A CA 1
ATOM 1047 C C . LYS A 1 127 ? 3.220 -10.161 9.136 1.00 58.59 127 LYS A C 1
ATOM 1049 O O . LYS A 1 127 ? 2.051 -9.809 9.014 1.00 58.59 127 LYS A O 1
ATOM 1054 N N . ASP A 1 128 ? 3.770 -11.063 8.327 1.00 71.81 128 ASP A N 1
ATOM 1055 C CA . ASP A 1 128 ? 3.096 -11.801 7.237 1.00 71.81 128 ASP A CA 1
ATOM 1056 C C . ASP A 1 128 ? 2.513 -10.936 6.094 1.00 71.81 128 ASP A C 1
ATOM 1058 O O . ASP A 1 128 ? 1.849 -11.447 5.188 1.00 71.81 128 ASP A O 1
ATOM 1062 N N . ALA A 1 129 ? 2.760 -9.621 6.098 1.00 78.81 129 ALA A N 1
ATOM 1063 C CA . ALA A 1 129 ? 2.265 -8.722 5.063 1.00 78.81 129 ALA A CA 1
ATOM 1064 C C . ALA A 1 129 ? 3.013 -8.961 3.743 1.00 78.81 129 ALA A C 1
ATOM 1066 O O . ALA A 1 129 ? 4.236 -8.827 3.674 1.00 78.81 129 ALA A O 1
ATOM 1067 N N . ARG A 1 130 ? 2.274 -9.279 2.678 1.00 82.75 130 ARG A N 1
ATOM 1068 C CA . ARG A 1 130 ? 2.823 -9.505 1.335 1.00 82.75 130 ARG A CA 1
ATOM 1069 C C . ARG A 1 130 ? 2.924 -8.199 0.559 1.00 82.75 130 ARG A C 1
ATOM 1071 O O . ARG A 1 130 ? 1.988 -7.407 0.551 1.00 82.75 130 ARG A O 1
ATOM 1078 N N . PHE A 1 131 ? 4.027 -8.005 -0.147 1.00 85.62 131 PHE A N 1
ATOM 1079 C CA . PHE A 1 131 ? 4.233 -6.852 -1.018 1.00 85.62 131 PHE A CA 1
ATOM 1080 C C . PHE A 1 131 ? 4.274 -7.361 -2.451 1.00 85.62 131 PHE A C 1
ATOM 1082 O O . PHE A 1 131 ? 5.173 -8.112 -2.825 1.00 85.62 131 PHE A O 1
ATOM 1089 N N . LEU A 1 132 ? 3.253 -7.010 -3.223 1.00 87.12 132 LEU A N 1
ATOM 1090 C CA . LEU A 1 132 ? 3.000 -7.574 -4.542 1.00 87.12 132 LEU A CA 1
ATOM 1091 C C . LEU A 1 132 ? 3.214 -6.496 -5.597 1.00 87.12 132 LEU A C 1
ATOM 1093 O O . LEU A 1 132 ? 2.619 -5.423 -5.520 1.00 87.12 132 LEU A O 1
ATOM 1097 N N . PHE A 1 133 ? 4.048 -6.785 -6.589 1.00 87.06 133 PHE A N 1
ATOM 1098 C CA . PHE A 1 133 ? 4.300 -5.891 -7.713 1.00 87.06 133 PHE A CA 1
ATOM 1099 C C . PHE A 1 133 ? 3.585 -6.414 -8.950 1.00 87.06 133 PHE A C 1
ATOM 1101 O O . PHE A 1 133 ? 3.714 -7.592 -9.282 1.00 87.06 133 PHE A O 1
ATOM 1108 N N . PHE A 1 134 ? 2.873 -5.530 -9.645 1.00 85.56 134 PHE A N 1
ATOM 1109 C CA . PHE A 1 134 ? 2.101 -5.875 -10.836 1.00 85.56 134 PHE A CA 1
ATOM 1110 C C . PHE A 1 134 ? 2.732 -5.298 -12.106 1.00 85.56 134 PHE A C 1
ATOM 1112 O O . PHE A 1 134 ? 3.242 -4.173 -12.132 1.00 85.56 134 PHE A O 1
ATOM 1119 N N . ARG A 1 135 ? 2.683 -6.084 -13.184 1.00 78.94 135 ARG A N 1
ATOM 1120 C CA . ARG A 1 135 ? 3.085 -5.705 -14.549 1.00 78.94 135 ARG A CA 1
ATOM 1121 C C . ARG A 1 135 ? 2.101 -4.717 -15.175 1.00 78.94 135 ARG A C 1
ATOM 1123 O O . ARG A 1 135 ? 2.507 -3.848 -15.951 1.00 78.94 135 ARG A O 1
ATOM 1130 N N . GLY A 1 136 ? 0.821 -4.861 -14.837 1.00 71.31 136 GLY A N 1
ATOM 1131 C CA . GLY A 1 136 ? -0.284 -4.052 -15.335 1.00 71.31 136 GLY A CA 1
ATOM 1132 C C . GLY A 1 136 ? -0.632 -2.840 -14.467 1.00 71.31 136 GLY A C 1
ATOM 1133 O O . GLY A 1 136 ? -0.215 -2.712 -13.317 1.00 71.31 136 GLY A O 1
ATOM 1134 N N . GLN A 1 137 ? -1.435 -1.942 -15.042 1.00 68.62 137 GLN A N 1
ATOM 1135 C CA . GLN A 1 137 ? -2.117 -0.888 -14.291 1.00 68.62 137 GLN A CA 1
ATOM 1136 C C . GLN A 1 137 ? -3.367 -1.447 -13.612 1.00 68.62 137 GLN A C 1
ATOM 1138 O O . GLN A 1 137 ? -4.078 -2.267 -14.196 1.00 68.62 137 GLN A O 1
ATOM 1143 N N . LEU A 1 138 ? -3.705 -0.904 -12.440 1.00 68.12 138 LEU A N 1
ATOM 1144 C CA . LEU A 1 138 ? -5.006 -1.157 -11.833 1.00 68.12 138 LEU A CA 1
ATOM 1145 C C . LEU A 1 138 ? -6.119 -0.525 -12.702 1.00 68.12 138 LEU A C 1
ATOM 1147 O O . LEU A 1 138 ? -6.071 0.699 -12.921 1.00 68.12 138 LEU A O 1
ATOM 1151 N N . PRO A 1 139 ? -7.120 -1.304 -13.169 1.00 65.00 139 PRO A N 1
ATOM 1152 C CA . PRO A 1 139 ? -8.220 -0.794 -13.985 1.00 65.00 139 PRO A CA 1
ATOM 1153 C C . PRO A 1 139 ? -8.908 0.407 -13.325 1.00 65.00 139 PRO A C 1
ATOM 1155 O O . PRO A 1 139 ? -9.174 0.405 -12.126 1.00 65.00 139 PRO A O 1
ATOM 1158 N N . CYS A 1 140 ? -9.166 1.458 -14.104 1.00 58.94 140 CYS A N 1
ATOM 1159 C CA . CYS A 1 140 ? -9.677 2.741 -13.608 1.00 58.94 140 CYS A CA 1
ATOM 1160 C C . CYS A 1 140 ? -11.202 2.814 -13.506 1.00 58.94 140 CYS A C 1
ATOM 1162 O O . CYS A 1 140 ? -11.735 3.727 -12.881 1.00 58.94 140 CYS A O 1
ATOM 1164 N N . ASN A 1 141 ? -11.914 1.883 -14.130 1.00 62.00 141 ASN A N 1
ATOM 1165 C CA . ASN A 1 141 ? -13.354 1.938 -14.288 1.00 62.00 141 ASN A CA 1
ATOM 1166 C C . ASN A 1 141 ? -14.031 0.784 -13.545 1.00 62.00 141 ASN A C 1
ATOM 1168 O O . ASN A 1 141 ? -13.896 -0.385 -13.903 1.00 62.00 141 ASN A O 1
ATOM 1172 N N . HIS A 1 142 ? -14.828 1.157 -12.539 1.00 56.16 142 HIS A N 1
ATOM 1173 C CA . HIS A 1 142 ? -15.685 0.273 -11.740 1.00 56.16 142 HIS A CA 1
ATOM 1174 C C . HIS A 1 142 ? -16.497 -0.705 -12.605 1.00 56.16 142 HIS A C 1
ATOM 1176 O O . HIS A 1 142 ? -16.688 -1.859 -12.239 1.00 56.16 142 HIS A O 1
ATOM 1182 N N . TRP A 1 143 ? -16.911 -0.268 -13.798 1.00 57.75 143 TRP A N 1
ATOM 1183 C CA . TRP A 1 143 ? -17.627 -1.103 -14.758 1.00 57.75 143 TRP A CA 1
ATOM 1184 C C . TRP A 1 143 ? -16.836 -2.354 -15.179 1.00 57.75 143 TRP A C 1
ATOM 1186 O O . TRP A 1 143 ? -17.370 -3.458 -15.129 1.00 57.75 143 TRP A O 1
ATOM 1196 N N . ASN A 1 144 ? -15.547 -2.214 -15.506 1.00 62.38 144 ASN A N 1
ATOM 1197 C CA . ASN A 1 144 ? -14.709 -3.349 -15.903 1.00 62.38 144 ASN A CA 1
ATOM 1198 C C . ASN A 1 144 ? -14.468 -4.318 -14.741 1.00 62.38 144 ASN A C 1
ATOM 1200 O O . ASN A 1 144 ? -14.455 -5.526 -14.940 1.00 62.38 144 ASN A O 1
ATOM 1204 N N . ILE A 1 145 ? -14.310 -3.796 -13.525 1.00 62.16 145 ILE A N 1
ATOM 1205 C CA . ILE A 1 145 ? -14.067 -4.618 -12.334 1.00 62.16 145 ILE A CA 1
ATOM 1206 C C . ILE A 1 145 ? -15.314 -5.441 -11.976 1.00 62.16 145 ILE A C 1
ATOM 1208 O O . ILE A 1 145 ? -15.195 -6.610 -11.620 1.00 62.16 145 ILE A O 1
ATOM 1212 N N . CYS A 1 146 ? -16.510 -4.857 -12.092 1.00 59.47 146 CYS A N 1
ATOM 1213 C CA . CYS A 1 146 ? -17.752 -5.505 -11.664 1.00 59.47 146 CYS A CA 1
ATOM 1214 C C . CYS A 1 146 ? -18.406 -6.407 -12.720 1.00 59.47 146 CYS A C 1
ATOM 1216 O O . CYS A 1 146 ? -19.161 -7.301 -12.346 1.00 59.47 146 CYS A O 1
ATOM 1218 N N . HIS A 1 147 ? -18.165 -6.185 -14.017 1.00 60.25 147 HIS A N 1
ATOM 1219 C CA . HIS A 1 147 ? -18.912 -6.871 -15.085 1.00 60.25 147 HIS A CA 1
ATOM 1220 C C . HIS A 1 147 ? -18.106 -7.888 -15.893 1.00 60.25 147 HIS A C 1
ATOM 1222 O O . HIS A 1 147 ? -18.658 -8.565 -16.760 1.00 60.25 147 HIS A O 1
ATOM 1228 N N . HIS A 1 148 ? -16.815 -8.038 -15.613 1.00 60.28 148 HIS A N 1
ATOM 1229 C CA . HIS A 1 148 ? -15.949 -8.915 -16.385 1.00 60.28 148 HIS A CA 1
ATOM 1230 C C . HIS A 1 148 ? -15.196 -9.892 -15.480 1.00 60.28 148 HIS A C 1
ATOM 1232 O O . HIS A 1 148 ? -14.112 -9.597 -14.986 1.00 60.28 148 HIS A O 1
ATOM 1238 N N . GLU A 1 149 ? -15.734 -11.109 -15.338 1.00 59.66 149 GLU A N 1
ATOM 1239 C CA . GLU A 1 149 ? -15.121 -12.187 -14.538 1.00 59.66 149 GLU A CA 1
ATOM 1240 C C . GLU A 1 149 ? -13.669 -12.502 -14.928 1.00 59.66 149 GLU A C 1
ATOM 1242 O O . GLU A 1 149 ? -12.880 -12.966 -14.104 1.00 59.66 149 GLU A O 1
ATOM 1247 N N . TRP A 1 150 ? -13.298 -12.267 -16.190 1.00 60.16 150 TRP A N 1
ATOM 1248 C CA . TRP A 1 150 ? -11.940 -12.513 -16.663 1.00 60.16 150 TRP A CA 1
ATOM 1249 C C . TRP A 1 150 ? -10.910 -11.597 -15.994 1.00 60.16 150 TRP A C 1
ATOM 1251 O O . TRP A 1 150 ? -9.768 -12.026 -15.838 1.00 60.16 150 TRP A O 1
ATOM 1261 N N . TYR A 1 151 ? -11.303 -10.398 -15.539 1.00 59.38 151 TYR A N 1
ATOM 1262 C CA . TYR A 1 151 ? -10.430 -9.559 -14.720 1.00 59.38 151 TYR A CA 1
ATOM 1263 C C . TYR A 1 151 ? -10.131 -10.244 -13.398 1.00 59.38 151 TYR A C 1
ATOM 1265 O O . TYR A 1 151 ? -8.967 -10.404 -13.064 1.00 59.38 151 TYR A O 1
ATOM 1273 N N . THR A 1 152 ? -11.149 -10.722 -12.683 1.00 62.56 152 THR A N 1
ATOM 1274 C CA . THR A 1 152 ? -10.952 -11.417 -11.405 1.00 62.56 152 THR A CA 1
ATOM 1275 C C . THR A 1 152 ? -10.095 -12.672 -11.567 1.00 62.56 152 THR A C 1
ATOM 1277 O O . THR A 1 152 ? -9.235 -12.931 -10.731 1.00 62.56 152 THR A O 1
ATOM 1280 N N . ARG A 1 153 ? -10.287 -13.436 -12.654 1.00 65.19 153 ARG A N 1
ATOM 1281 C CA . ARG A 1 153 ? -9.536 -14.681 -12.895 1.00 65.19 153 ARG A CA 1
ATOM 1282 C C . ARG A 1 153 ? -8.070 -14.456 -13.258 1.00 65.19 153 ARG A C 1
ATOM 1284 O O . ARG A 1 153 ? -7.247 -15.254 -12.839 1.00 65.19 153 ARG A O 1
ATOM 1291 N N . LYS A 1 154 ? -7.757 -13.407 -14.024 1.00 71.31 154 LYS A N 1
ATOM 1292 C CA . LYS A 1 154 ? -6.397 -13.149 -14.535 1.00 71.31 154 LYS A CA 1
ATOM 1293 C C . LYS A 1 154 ? -5.645 -12.059 -13.782 1.00 71.31 154 LYS A C 1
ATOM 1295 O O . LYS A 1 154 ? -4.506 -11.761 -14.113 1.00 71.31 154 LYS A O 1
ATOM 1300 N N . TYR A 1 155 ? -6.270 -11.439 -12.784 1.00 72.44 155 TYR A N 1
ATOM 1301 C CA . TYR A 1 155 ? -5.680 -10.322 -12.050 1.00 72.44 155 TYR A CA 1
ATOM 1302 C C . TYR A 1 155 ? -4.302 -10.664 -11.479 1.00 72.44 155 TYR A C 1
ATOM 1304 O O . TYR A 1 155 ? -3.354 -9.898 -11.629 1.00 72.44 155 TYR A O 1
ATOM 1312 N N . TYR A 1 156 ? -4.192 -11.840 -10.862 1.00 77.50 156 TYR A N 1
ATOM 1313 C CA . TYR A 1 156 ? -2.964 -12.292 -10.221 1.00 77.50 156 TYR A CA 1
ATOM 1314 C C . TYR A 1 156 ? -1.921 -12.849 -11.203 1.00 77.50 156 TYR A C 1
ATOM 1316 O O . TYR A 1 156 ? -0.761 -12.958 -10.819 1.00 77.50 156 TYR A O 1
ATOM 1324 N N . ASP A 1 157 ? -2.280 -13.098 -12.470 1.00 81.25 157 ASP A N 1
ATOM 1325 C CA . ASP A 1 157 ? -1.328 -13.504 -13.521 1.00 81.25 157 ASP A CA 1
ATOM 1326 C C . ASP A 1 157 ? -0.329 -12.377 -13.850 1.00 81.25 157 ASP A C 1
ATOM 1328 O O . ASP A 1 157 ? 0.753 -12.608 -14.389 1.00 81.25 157 ASP A O 1
ATOM 1332 N N . GLU A 1 158 ? -0.685 -11.133 -13.519 1.00 79.94 158 GLU A N 1
ATOM 1333 C CA . GLU A 1 158 ? 0.142 -9.949 -13.747 1.00 79.94 158 GLU A CA 1
ATOM 1334 C C . GLU A 1 158 ? 1.172 -9.712 -12.631 1.00 79.94 158 GLU A C 1
ATOM 1336 O O . GLU A 1 158 ? 1.943 -8.750 -12.712 1.00 79.94 158 GLU A O 1
ATOM 1341 N N . ILE A 1 159 ? 1.209 -10.551 -11.591 1.00 82.69 159 ILE A N 1
ATOM 1342 C CA . ILE A 1 159 ? 2.196 -10.436 -10.515 1.00 82.69 159 ILE A CA 1
ATOM 1343 C C . ILE A 1 159 ? 3.590 -10.812 -11.027 1.00 82.69 159 ILE A C 1
ATOM 1345 O O . ILE A 1 159 ? 3.788 -11.737 -11.817 1.00 82.69 159 ILE A O 1
ATOM 1349 N N . TYR A 1 160 ? 4.599 -10.081 -10.563 1.00 81.38 160 TYR A N 1
ATOM 1350 C CA . TYR A 1 160 ? 5.976 -10.537 -10.677 1.00 81.38 160 TYR A CA 1
ATOM 1351 C C . TYR A 1 160 ? 6.259 -11.651 -9.662 1.00 81.38 160 TYR A C 1
ATOM 1353 O O . TYR A 1 160 ? 6.249 -11.410 -8.458 1.00 81.38 160 TYR A O 1
ATOM 1361 N N . GLU A 1 161 ? 6.544 -12.854 -10.158 1.00 77.31 161 GLU A N 1
ATOM 1362 C CA . GLU A 1 161 ? 7.153 -13.936 -9.381 1.00 77.31 161 GLU A CA 1
ATOM 1363 C C . GLU A 1 161 ? 8.665 -13.690 -9.331 1.00 77.31 161 GLU A C 1
ATOM 1365 O O . GLU A 1 161 ? 9.350 -13.826 -10.351 1.00 77.31 161 GLU A O 1
ATOM 1370 N N . VAL A 1 162 ? 9.174 -13.231 -8.186 1.00 65.75 162 VAL A N 1
ATOM 1371 C CA . VAL A 1 162 ? 10.575 -12.810 -8.025 1.00 65.75 162 VAL A CA 1
ATOM 1372 C C . VAL A 1 162 ? 11.170 -13.337 -6.742 1.00 65.75 162 VAL A C 1
ATOM 1374 O O . VAL A 1 162 ? 10.439 -13.311 -5.728 1.00 65.75 162 VAL A O 1
#

Solvent-accessible surface area (backbone atoms only — not comparable to full-atom values): 9870 Å² total; per-residue (Å²): 134,86,76,65,60,49,76,59,90,80,20,48,41,46,93,54,88,66,55,80,74,57,75,40,63,83,44,37,69,48,77,46,78,59,71,88,87,54,80,81,49,56,66,55,51,54,56,55,52,66,32,29,82,42,36,27,33,42,34,34,38,49,45,80,81,48,70,68,59,46,52,52,50,49,50,49,58,74,70,44,89,58,34,46,36,38,37,39,13,28,56,70,60,80,64,92,82,58,101,61,98,77,77,58,75,56,81,54,70,69,57,52,51,53,52,44,58,74,58,50,66,86,45,84,84,56,77,75,50,41,79,44,46,37,57,46,60,65,83,89,48,71,64,58,70,74,73,34,69,66,52,74,73,46,56,71,74,37,46,66,88,127